Protein AF-A0A2C6XY37-F1 (afdb_monomer)

Mean predicted aligned error: 13.69 Å

Secondary structure (DSSP, 8-state):
----SSSS-----------SS-HHHHHH-HHHHHHHHHHHHH-GGGGG-HHHHH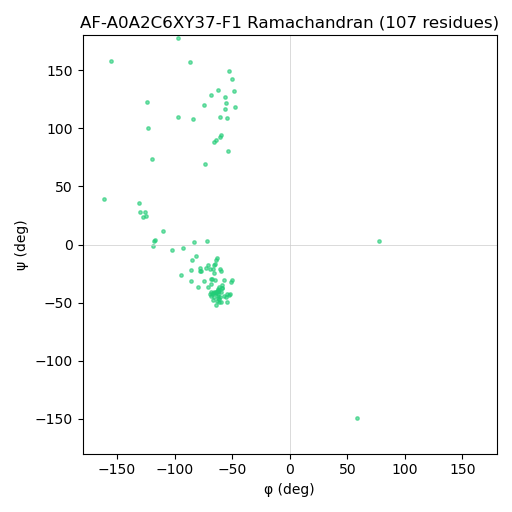HHHHHHHHHHHHHS-SSPPTT--TTT-HHHHHHHHHHHTS-GGG-GGGGGGTT--

Solvent-accessible surface area (backbone atoms only — not comparable to full-atom values): 6740 Å² total; per-residue (Å²): 143,89,86,84,82,85,80,86,76,81,70,82,75,76,73,70,82,68,47,97,48,44,40,71,54,29,62,78,34,59,70,59,27,54,52,48,54,50,51,31,67,77,34,69,83,41,57,79,36,63,43,44,53,21,32,49,52,27,50,52,53,52,50,46,62,72,66,50,73,91,53,82,63,85,91,68,56,61,79,75,36,76,80,43,33,56,57,35,55,59,20,55,75,41,60,80,95,66,15,65,90,40,44,86,49,49,92,77,110

Structure (mmCIF, N/CA/C/O backbone):
data_AF-A0A2C6XY37-F1
#
_entry.id   AF-A0A2C6XY37-F1
#
loop_
_atom_site.group_PDB
_atom_site.id
_atom_site.type_symbol
_atom_site.label_atom_id
_atom_site.label_alt_id
_atom_site.label_comp_id
_atom_site.label_asym_id
_atom_site.label_entity_id
_atom_site.label_seq_id
_atom_site.pdbx_PDB_ins_code
_atom_site.Cartn_x
_atom_site.Cartn_y
_atom_site.Cartn_z
_atom_site.occupancy
_atom_site.B_iso_or_equiv
_atom_site.auth_seq_id
_atom_site.auth_comp_id
_atom_site.auth_asym_id
_atom_site.auth_atom_id
_atom_site.pdbx_PDB_model_num
ATOM 1 N N . MET A 1 1 ? 32.198 34.760 26.291 1.00 47.44 1 MET A N 1
ATOM 2 C CA . MET A 1 1 ? 30.937 34.805 25.514 1.00 47.44 1 MET A CA 1
ATOM 3 C C . MET A 1 1 ? 30.694 33.448 24.849 1.00 47.44 1 MET A C 1
ATOM 5 O O . MET A 1 1 ? 31.155 33.239 23.740 1.00 47.44 1 MET A O 1
ATOM 9 N N . ARG A 1 2 ? 30.091 32.465 25.535 1.00 54.09 2 ARG A N 1
ATOM 10 C CA . ARG A 1 2 ? 29.821 31.133 24.936 1.00 54.09 2 ARG A CA 1
ATOM 11 C C . ARG A 1 2 ? 28.747 30.356 25.714 1.00 54.09 2 ARG A C 1
ATOM 13 O O . ARG A 1 2 ? 28.897 29.175 25.987 1.00 54.09 2 ARG A O 1
ATOM 20 N N . ARG A 1 3 ? 27.706 31.057 26.175 1.00 54.62 3 ARG A N 1
ATOM 21 C CA . ARG A 1 3 ? 26.596 30.493 26.975 1.00 54.62 3 ARG A CA 1
ATOM 22 C C . ARG A 1 3 ? 25.214 30.882 26.425 1.00 54.62 3 ARG A C 1
ATOM 24 O O . ARG A 1 3 ? 24.264 30.988 27.181 1.00 54.62 3 ARG A O 1
A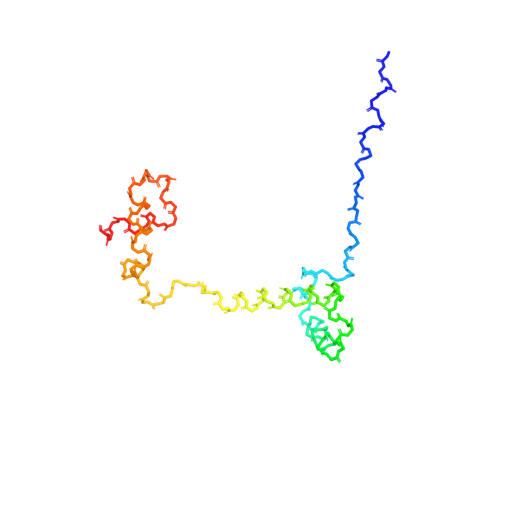TOM 31 N N . LEU A 1 4 ? 25.106 31.133 25.119 1.00 56.34 4 LEU A N 1
ATOM 32 C CA . LEU A 1 4 ? 23.862 31.596 24.481 1.00 56.34 4 LEU A CA 1
ATOM 33 C C . LEU A 1 4 ? 23.504 30.781 23.229 1.00 56.34 4 LEU A C 1
ATOM 35 O O . LEU A 1 4 ? 23.007 31.324 22.254 1.00 56.34 4 LEU A O 1
ATOM 39 N N . ALA A 1 5 ? 23.769 29.474 23.233 1.00 57.09 5 ALA A N 1
ATOM 40 C CA . ALA A 1 5 ? 23.393 28.591 22.121 1.00 57.09 5 ALA A CA 1
ATOM 41 C C . ALA A 1 5 ? 22.597 27.359 22.582 1.00 57.09 5 ALA A C 1
ATOM 43 O O . ALA A 1 5 ? 22.609 26.336 21.910 1.00 57.09 5 ALA A O 1
ATOM 44 N N . LEU A 1 6 ? 21.930 27.434 23.741 1.00 54.78 6 LEU A N 1
ATOM 45 C CA . LEU A 1 6 ? 21.205 26.296 24.325 1.00 54.78 6 LEU A CA 1
ATOM 46 C C . LEU A 1 6 ? 19.673 26.437 24.301 1.00 54.78 6 LEU A C 1
ATOM 48 O O . LEU A 1 6 ? 18.993 25.671 24.971 1.00 54.78 6 LEU A O 1
ATOM 52 N N . ALA A 1 7 ? 19.117 27.416 23.581 1.00 56.56 7 ALA A N 1
ATOM 53 C CA . ALA A 1 7 ? 17.701 27.781 23.727 1.00 56.56 7 ALA A CA 1
ATOM 54 C C . ALA A 1 7 ? 16.829 27.596 22.470 1.00 56.56 7 ALA A C 1
ATOM 56 O O . ALA A 1 7 ? 15.651 27.927 22.513 1.00 56.56 7 ALA A O 1
ATOM 57 N N . MET A 1 8 ? 17.358 27.075 21.356 1.00 57.09 8 MET A N 1
ATOM 58 C CA . MET A 1 8 ? 16.642 27.113 20.065 1.00 57.09 8 MET A CA 1
ATOM 59 C C . MET A 1 8 ? 16.474 25.744 19.384 1.00 57.09 8 MET A C 1
ATOM 61 O O . MET A 1 8 ? 16.382 25.659 18.167 1.00 57.09 8 MET A O 1
ATOM 65 N N . LEU A 1 9 ? 16.429 24.665 20.173 1.00 57.09 9 LEU A N 1
ATOM 66 C CA . LEU A 1 9 ? 16.159 23.295 19.703 1.00 57.09 9 LEU A CA 1
ATOM 67 C C . LEU A 1 9 ? 14.988 22.637 20.445 1.00 57.09 9 LEU A C 1
ATOM 69 O O . LEU A 1 9 ? 14.860 21.417 20.471 1.00 57.09 9 LEU A O 1
ATOM 73 N N . LEU A 1 10 ? 14.078 23.446 20.993 1.00 57.91 10 LEU A N 1
ATOM 74 C C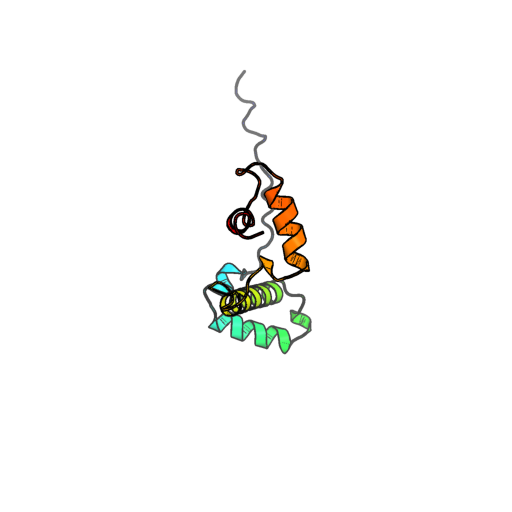A . LEU A 1 10 ? 12.712 23.003 21.260 1.00 57.91 10 LEU A CA 1
ATOM 75 C C . LEU A 1 10 ? 11.987 22.925 19.912 1.00 57.91 10 LEU A C 1
ATOM 77 O O . LEU A 1 10 ? 11.128 23.746 19.598 1.00 57.91 10 LEU A O 1
ATOM 81 N N . LEU A 1 11 ? 12.398 21.948 19.092 1.00 58.88 11 LEU A N 1
ATOM 82 C CA . LEU A 1 11 ? 11.557 21.421 18.033 1.00 58.88 11 LEU A CA 1
ATOM 83 C C . LEU A 1 11 ? 10.263 21.007 18.718 1.00 58.88 11 LEU A C 1
ATOM 85 O O . LEU A 1 11 ? 10.211 20.051 19.492 1.00 58.88 11 LEU A O 1
ATOM 89 N N . THR A 1 12 ? 9.242 21.794 18.437 1.00 57.97 12 THR A N 1
ATOM 90 C CA . THR A 1 12 ? 7.832 21.505 18.598 1.00 57.97 12 THR A CA 1
ATOM 91 C C . THR A 1 12 ? 7.522 20.195 17.881 1.00 57.97 12 THR A C 1
ATOM 93 O O . THR A 1 12 ? 7.043 20.165 16.748 1.00 57.97 12 THR A O 1
ATOM 96 N N . SER A 1 13 ? 7.830 19.090 18.557 1.00 56.47 13 SER A N 1
ATOM 97 C CA . SER A 1 13 ? 7.342 17.764 18.225 1.00 56.47 13 SER A CA 1
ATOM 98 C C . SER A 1 13 ? 5.839 17.806 18.460 1.00 56.47 13 SER A C 1
ATOM 100 O O . SER A 1 13 ? 5.341 17.597 19.565 1.00 56.47 13 SER A O 1
ATOM 102 N N . THR A 1 14 ? 5.115 18.210 17.421 1.00 56.53 14 THR A N 1
ATOM 103 C CA . THR A 1 14 ? 3.678 18.018 17.324 1.00 56.53 14 THR A CA 1
ATOM 104 C C . THR A 1 14 ? 3.481 16.513 17.280 1.00 56.53 14 THR A C 1
ATOM 106 O O . THR A 1 14 ? 3.533 15.886 16.226 1.00 56.53 14 THR A O 1
ATOM 109 N N . ALA A 1 15 ? 3.338 15.912 18.461 1.00 54.97 15 ALA A N 1
ATOM 110 C CA . ALA A 1 15 ? 2.838 14.562 18.592 1.00 54.97 15 ALA A CA 1
ATOM 111 C C . ALA A 1 15 ? 1.432 14.587 17.994 1.00 54.97 15 ALA A C 1
ATOM 113 O O . ALA A 1 15 ? 0.467 14.972 18.654 1.00 54.97 15 ALA A O 1
ATOM 114 N N . ALA A 1 16 ? 1.334 14.267 16.701 1.00 58.06 16 ALA A N 1
ATOM 115 C CA . ALA A 1 16 ? 0.079 13.887 16.095 1.00 58.06 16 ALA A CA 1
ATOM 116 C C . ALA A 1 16 ? -0.520 12.858 17.049 1.00 58.06 16 ALA A C 1
ATOM 118 O O . ALA A 1 16 ? 0.140 11.861 17.347 1.00 58.06 16 ALA A O 1
ATOM 119 N N . MET A 1 17 ? -1.692 13.160 17.610 1.00 57.03 17 MET A N 1
ATOM 120 C CA . MET A 1 17 ? -2.410 12.224 18.463 1.00 57.03 17 MET A CA 1
ATOM 121 C C . MET A 1 17 ? -2.677 10.993 17.603 1.00 57.03 17 MET A C 1
ATOM 123 O O . MET A 1 17 ? -3.595 10.976 16.784 1.00 57.03 17 MET A O 1
ATOM 127 N N . ALA A 1 18 ? -1.780 10.015 17.695 1.00 62.38 18 ALA A N 1
ATOM 128 C CA . ALA A 1 18 ? -1.934 8.754 17.018 1.00 62.38 18 ALA A CA 1
ATOM 129 C C . ALA A 1 18 ? -3.202 8.133 17.590 1.00 62.38 18 ALA A C 1
ATOM 131 O O . ALA A 1 18 ? -3.414 8.147 18.805 1.00 62.38 18 ALA A O 1
ATOM 132 N N . ALA A 1 19 ? -4.061 7.633 16.706 1.00 71.75 19 ALA A N 1
ATOM 133 C CA . ALA A 1 19 ? -5.139 6.766 17.139 1.00 71.75 19 ALA A CA 1
ATOM 134 C C . ALA A 1 19 ? -4.538 5.668 18.028 1.00 71.75 19 ALA A C 1
ATOM 136 O O . ALA A 1 19 ? -3.438 5.191 17.738 1.00 71.75 19 ALA A O 1
ATOM 137 N N . GLU A 1 20 ? -5.253 5.271 19.080 1.00 82.81 20 GLU A N 1
ATOM 138 C CA . GLU A 1 20 ? -4.785 4.270 20.052 1.00 82.81 20 GLU A CA 1
ATOM 139 C C . GLU A 1 20 ? -4.258 2.995 19.371 1.00 82.81 20 GLU A C 1
ATOM 141 O O . GLU A 1 20 ? -3.317 2.358 19.847 1.00 82.81 20 GLU A O 1
ATOM 146 N N . HIS A 1 21 ? -4.820 2.670 18.203 1.00 91.94 21 HIS A N 1
ATOM 147 C CA . HIS A 1 21 ? -4.341 1.614 17.324 1.00 91.94 21 HIS A CA 1
ATOM 148 C C . HIS A 1 21 ? -4.043 2.155 15.921 1.00 91.94 21 HIS A C 1
ATOM 150 O O . HIS A 1 21 ? -4.910 2.706 15.229 1.00 91.94 21 HIS A O 1
ATOM 156 N N . ASP A 1 22 ? -2.799 1.970 15.486 1.00 94.75 22 ASP A N 1
ATOM 157 C CA . ASP A 1 22 ? -2.313 2.352 14.168 1.00 94.75 22 ASP A CA 1
ATOM 158 C C . ASP A 1 22 ? -2.328 1.174 13.175 1.00 94.75 22 ASP A C 1
ATOM 160 O O . ASP A 1 22 ? -2.728 0.047 13.480 1.00 94.75 22 ASP A O 1
ATOM 164 N N . ILE A 1 23 ? -1.935 1.444 11.927 1.00 94.69 23 ILE A N 1
ATOM 165 C CA . ILE A 1 23 ? -1.939 0.431 10.864 1.00 94.69 23 ILE A CA 1
ATOM 166 C C . ILE A 1 23 ? -0.991 -0.742 11.198 1.00 94.69 23 ILE A C 1
ATOM 168 O O . ILE A 1 23 ? -1.444 -1.883 11.079 1.00 94.69 23 ILE A O 1
ATOM 172 N N . PRO A 1 24 ? 0.284 -0.527 11.604 1.00 95.62 24 PRO A N 1
ATOM 173 C CA . PRO A 1 24 ? 1.165 -1.610 12.049 1.00 95.62 24 PRO A CA 1
ATOM 174 C C . PRO A 1 24 ? 0.562 -2.494 13.141 1.00 95.62 24 PRO A C 1
ATOM 176 O O . PRO A 1 24 ? 0.632 -3.720 13.029 1.00 95.62 24 PRO A O 1
ATOM 179 N N . TRP A 1 25 ? -0.084 -1.904 14.151 1.00 96.31 25 TRP A N 1
ATOM 180 C CA . TRP A 1 25 ? -0.731 -2.668 15.210 1.00 96.31 25 TRP A CA 1
ATOM 181 C C . TRP A 1 25 ? -1.806 -3.602 14.642 1.00 96.31 25 TRP A C 1
ATOM 183 O O . TRP A 1 25 ? -1.763 -4.807 14.885 1.00 96.31 25 TRP A O 1
ATOM 193 N N . PHE A 1 26 ? -2.703 -3.099 13.789 1.00 97.50 26 PHE A N 1
ATOM 194 C CA . PHE A 1 26 ? -3.732 -3.927 13.145 1.00 97.50 26 PHE A CA 1
ATOM 195 C C . PHE A 1 26 ? -3.180 -4.970 12.167 1.00 97.50 26 PHE A C 1
ATOM 197 O O . PHE A 1 26 ? -3.842 -5.976 11.901 1.00 97.50 26 PHE A O 1
ATOM 204 N N . GLN A 1 27 ? -1.994 -4.754 11.595 1.00 96.25 27 GLN A N 1
ATOM 205 C CA . GLN A 1 27 ? -1.326 -5.766 10.774 1.00 96.25 27 GLN A CA 1
ATOM 206 C C . GLN A 1 27 ? -0.813 -6.935 11.624 1.00 96.25 27 GLN A C 1
ATOM 208 O O . GLN A 1 27 ? -0.908 -8.074 11.172 1.00 96.25 27 GLN A O 1
ATOM 213 N N . ALA A 1 28 ? -0.338 -6.664 12.843 1.00 97.19 28 ALA A N 1
ATOM 214 C CA . ALA A 1 28 ? 0.090 -7.684 13.802 1.00 97.19 28 ALA A CA 1
ATOM 215 C C . ALA A 1 28 ? -1.082 -8.391 14.517 1.00 97.19 28 ALA A C 1
ATOM 217 O O . ALA A 1 28 ? -0.923 -9.524 14.961 1.00 97.19 28 ALA A O 1
ATOM 218 N N . HIS A 1 29 ? -2.257 -7.755 14.576 1.00 98.00 29 HIS A N 1
ATOM 219 C CA . HIS A 1 29 ? -3.430 -8.208 15.338 1.00 98.00 29 HIS A CA 1
ATOM 220 C C . HIS A 1 29 ? -4.651 -8.450 14.422 1.00 98.00 29 HIS A C 1
ATOM 222 O O . HIS A 1 29 ? -5.577 -7.633 14.356 1.00 98.00 29 HIS A O 1
ATOM 228 N N . PRO A 1 30 ? -4.668 -9.543 13.629 1.00 97.25 30 PRO A N 1
ATOM 229 C CA . PRO A 1 30 ? -5.717 -9.779 12.636 1.00 97.25 30 PRO A CA 1
ATOM 230 C C . PRO A 1 30 ? -7.096 -10.077 13.243 1.00 97.25 30 PRO A C 1
ATOM 232 O O . PRO A 1 30 ? -8.109 -9.745 12.623 1.00 97.25 30 PRO A O 1
ATOM 235 N N . ALA A 1 31 ? -7.159 -10.681 14.434 1.00 97.69 31 ALA A N 1
ATOM 236 C CA . ALA A 1 31 ? -8.427 -10.974 15.100 1.00 97.69 31 ALA A CA 1
ATOM 237 C C . ALA A 1 31 ? -9.121 -9.676 15.547 1.00 97.69 31 ALA A C 1
ATOM 239 O O . ALA A 1 31 ? -10.311 -9.469 15.293 1.00 97.69 31 ALA A O 1
ATOM 240 N N . GLU A 1 32 ? -8.345 -8.768 16.127 1.00 97.62 32 GLU A N 1
ATOM 241 C CA . GLU A 1 32 ? -8.750 -7.453 16.599 1.00 97.62 32 G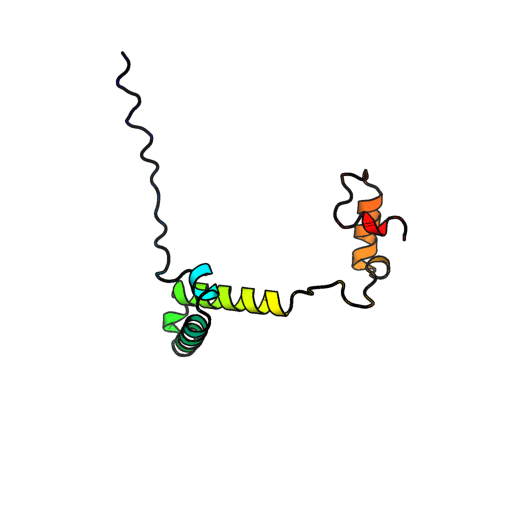LU A CA 1
ATOM 242 C C . GLU A 1 32 ? -9.111 -6.545 15.426 1.00 97.62 32 GLU A C 1
ATOM 244 O O . GLU A 1 32 ? -10.149 -5.884 15.467 1.00 97.62 32 GLU A O 1
ATOM 249 N N . ARG A 1 33 ? -8.337 -6.586 14.331 1.00 97.12 33 ARG A N 1
ATOM 250 C CA . ARG A 1 33 ? -8.707 -5.933 13.067 1.00 97.12 33 ARG A CA 1
ATOM 251 C C . ARG A 1 33 ? -10.087 -6.387 12.599 1.00 97.12 33 ARG A C 1
ATOM 253 O O . ARG A 1 33 ? -10.940 -5.556 12.303 1.00 97.12 33 ARG A O 1
ATOM 260 N N . GLY A 1 34 ? -10.336 -7.696 12.574 1.00 97.12 34 GLY A N 1
ATOM 261 C CA . GLY A 1 34 ? -11.630 -8.250 12.177 1.00 97.12 34 GLY A CA 1
ATOM 262 C C . GLY A 1 34 ? -12.784 -7.813 13.086 1.00 97.12 34 GLY A C 1
ATOM 263 O O . GLY A 1 34 ? -13.874 -7.522 12.594 1.00 97.12 34 GLY A O 1
ATOM 264 N N . ALA A 1 35 ? -12.559 -7.747 14.401 1.00 96.50 35 ALA A N 1
ATOM 265 C CA . ALA A 1 35 ? -13.554 -7.268 15.359 1.00 96.50 35 ALA A CA 1
ATOM 266 C C . ALA A 1 35 ? -13.874 -5.779 15.161 1.00 96.50 35 ALA A C 1
ATOM 268 O O . ALA A 1 35 ? -15.049 -5.410 15.093 1.00 96.50 35 ALA A O 1
ATOM 269 N N . TRP A 1 36 ? -12.845 -4.948 14.986 1.00 95.00 36 TRP A N 1
ATOM 270 C CA . TRP A 1 36 ? -13.002 -3.523 14.711 1.00 95.00 36 TRP A CA 1
ATOM 271 C C . TRP A 1 36 ? -13.740 -3.270 13.402 1.00 95.00 36 TRP A C 1
ATOM 273 O O . TRP A 1 36 ? -14.699 -2.512 13.401 1.00 95.00 36 TRP A O 1
ATOM 283 N N . LEU A 1 37 ? -13.391 -3.958 12.314 1.00 95.44 37 LEU A N 1
ATOM 284 C CA . LEU A 1 37 ? -14.086 -3.801 11.031 1.00 95.44 37 LEU A CA 1
ATOM 285 C C . LEU A 1 37 ? -15.584 -4.120 11.114 1.00 95.44 37 LEU A C 1
ATOM 287 O O . LEU A 1 37 ? -16.386 -3.445 10.472 1.00 95.44 37 LEU A O 1
ATOM 291 N N . ARG A 1 38 ? -15.978 -5.129 11.907 1.00 95.38 38 ARG A N 1
ATOM 292 C CA . ARG A 1 38 ? -17.402 -5.404 12.161 1.00 95.38 38 ARG A CA 1
ATOM 293 C C . ARG A 1 38 ? -18.046 -4.240 12.907 1.00 95.38 38 ARG A C 1
ATOM 295 O O . ARG A 1 38 ? -19.006 -3.670 12.406 1.00 95.38 38 ARG A O 1
ATOM 302 N N . LYS A 1 39 ? -17.445 -3.818 14.021 1.00 92.62 39 LYS A N 1
ATOM 303 C CA . LYS A 1 39 ? -17.929 -2.690 14.829 1.00 92.62 39 LYS A CA 1
ATOM 304 C C . LYS A 1 39 ? -18.076 -1.398 14.010 1.00 92.62 39 LYS A C 1
ATOM 306 O O . LYS A 1 39 ? -19.102 -0.739 14.099 1.00 92.62 39 LYS A O 1
ATOM 311 N N . CYS A 1 40 ? -17.084 -1.067 13.184 1.00 91.81 40 CYS A N 1
ATOM 312 C CA . CYS A 1 40 ? -17.078 0.125 12.331 1.00 9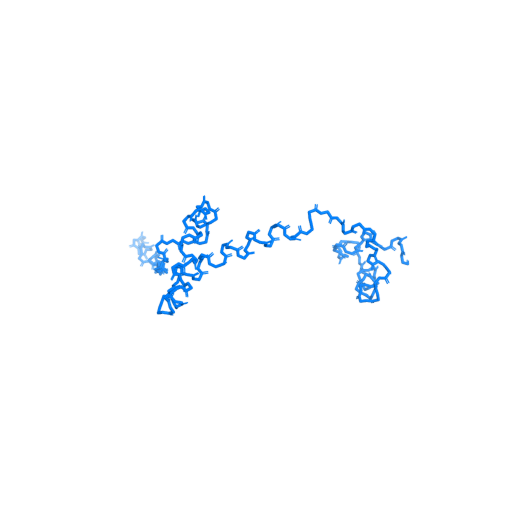1.81 40 CYS A CA 1
ATOM 313 C C . CYS A 1 40 ? -18.176 0.101 11.257 1.00 91.81 40 CYS A C 1
ATOM 315 O O . CYS A 1 40 ? -18.658 1.152 10.848 1.00 91.81 40 CYS A O 1
ATOM 317 N N . ARG A 1 41 ? -18.563 -1.086 10.776 1.00 91.56 41 ARG A N 1
ATOM 318 C CA . ARG A 1 41 ? -19.662 -1.240 9.814 1.00 91.56 41 ARG A CA 1
ATOM 319 C C . ARG A 1 41 ? -21.027 -1.192 10.495 1.00 91.56 41 ARG A C 1
ATOM 321 O O . ARG A 1 41 ? -21.968 -0.670 9.909 1.00 91.56 41 ARG A O 1
ATOM 328 N N . ASP A 1 42 ? -21.131 -1.747 11.696 1.00 92.56 42 ASP A N 1
ATOM 329 C CA . ASP A 1 42 ? -22.399 -1.846 12.417 1.00 92.56 42 ASP A CA 1
ATOM 330 C C . ASP A 1 42 ? -22.790 -0.501 13.072 1.00 92.56 42 ASP A C 1
ATOM 332 O O . ASP A 1 42 ? -23.974 -0.239 13.274 1.00 92.56 42 ASP A O 1
ATOM 336 N N . ASP A 1 43 ? -21.819 0.385 13.334 1.00 87.44 43 ASP A N 1
ATOM 337 C CA . ASP A 1 43 ? -22.046 1.746 13.832 1.00 87.44 43 ASP A CA 1
ATOM 338 C C . ASP A 1 43 ? -21.433 2.811 12.905 1.00 87.44 43 ASP A C 1
ATOM 340 O O . ASP A 1 43 ? -20.244 3.135 12.967 1.00 87.44 43 ASP A O 1
ATOM 344 N N . MET A 1 44 ? -22.283 3.427 12.080 1.00 79.25 44 MET A N 1
ATOM 345 C CA . MET A 1 44 ? -21.892 4.503 11.160 1.00 79.25 44 MET A CA 1
ATOM 346 C C . MET A 1 44 ? -21.321 5.742 11.860 1.00 79.25 44 MET A C 1
ATOM 348 O O . MET A 1 44 ? -20.580 6.497 11.230 1.00 79.25 44 MET A O 1
ATOM 352 N N . ARG A 1 45 ? -21.602 5.957 13.154 1.00 83.12 45 ARG A N 1
ATOM 353 C CA . ARG A 1 45 ? -21.012 7.073 13.912 1.00 83.12 45 ARG A CA 1
ATOM 354 C C . ARG A 1 45 ? -19.510 6.883 14.103 1.00 83.12 45 ARG A C 1
ATOM 356 O O . ARG A 1 45 ? -18.781 7.868 14.150 1.00 83.12 45 ARG A O 1
ATOM 363 N N . LEU A 1 46 ? -19.052 5.633 14.167 1.00 79.19 46 LEU A N 1
ATOM 364 C CA . LEU A 1 46 ? -17.635 5.278 14.262 1.00 79.19 46 LEU A CA 1
ATOM 365 C C . LEU A 1 46 ? -16.930 5.307 12.903 1.00 79.19 46 LEU A C 1
ATOM 367 O O . LEU A 1 46 ? -15.708 5.257 12.854 1.00 79.19 46 LEU A O 1
ATOM 371 N N . GLY A 1 47 ? -17.660 5.443 11.792 1.00 70.06 47 GLY A N 1
ATOM 372 C CA . GLY A 1 47 ? -17.066 5.495 10.454 1.00 70.06 47 GLY A CA 1
ATOM 373 C C . GLY A 1 47 ? -16.076 6.651 10.252 1.00 70.06 47 GLY A C 1
ATOM 374 O O . GLY A 1 47 ? -15.199 6.553 9.399 1.00 70.06 47 GLY A O 1
ATOM 375 N N . GLN A 1 48 ? -16.184 7.723 11.048 1.00 78.69 48 GLN A N 1
ATOM 376 C CA . GLN A 1 48 ? -15.234 8.844 11.045 1.00 78.69 48 GLN A CA 1
ATOM 377 C C . GLN A 1 48 ? -14.101 8.705 12.074 1.00 78.69 48 GLN A C 1
ATOM 379 O O . GLN A 1 48 ? -13.214 9.557 12.120 1.00 78.69 48 GLN A O 1
ATOM 384 N N . ASP A 1 49 ? -14.107 7.648 12.887 1.00 88.25 49 ASP A N 1
ATOM 385 C CA . ASP A 1 49 ? -13.056 7.387 13.863 1.00 88.25 49 ASP A CA 1
ATOM 386 C C . ASP A 1 49 ? -11.742 7.016 13.140 1.00 88.25 49 ASP A C 1
ATOM 388 O O . ASP A 1 49 ? -11.726 6.104 12.297 1.00 88.25 49 ASP A O 1
ATOM 392 N N . PRO A 1 50 ? -10.614 7.677 13.463 1.00 90.88 50 PRO A N 1
ATOM 393 C CA . PRO A 1 50 ? -9.302 7.317 12.934 1.00 90.88 50 PRO A CA 1
ATOM 394 C C . PRO A 1 50 ? -8.940 5.831 13.094 1.00 90.88 50 PRO A C 1
ATOM 396 O O . PRO A 1 50 ? -8.274 5.269 12.220 1.00 90.88 50 PRO A O 1
ATOM 399 N N . VAL A 1 51 ? -9.400 5.171 14.163 1.00 92.75 51 VAL A N 1
ATOM 400 C CA . VAL A 1 51 ? -9.177 3.739 14.417 1.00 92.75 51 VAL A CA 1
ATOM 401 C C . VAL A 1 51 ? -9.842 2.882 13.336 1.00 92.75 51 VAL A C 1
ATOM 403 O O . VAL A 1 51 ? -9.216 1.955 12.818 1.00 92.75 51 VAL A O 1
ATOM 406 N N . CYS A 1 52 ? -11.065 3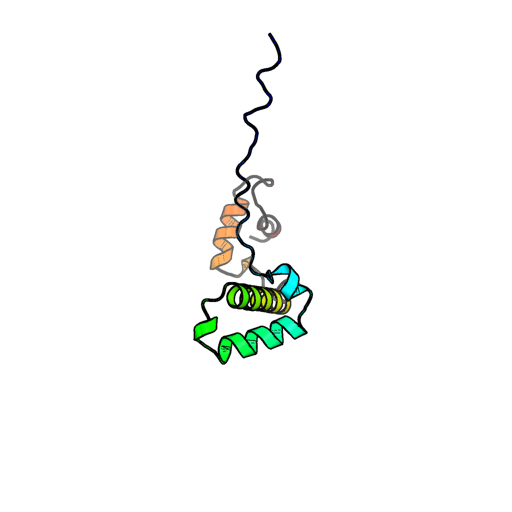.225 12.917 1.00 93.69 52 CYS A N 1
ATOM 407 C CA . CYS A 1 52 ? -11.755 2.536 11.824 1.00 93.69 52 CYS A CA 1
ATOM 408 C C . CYS A 1 52 ? -11.014 2.705 10.491 1.00 93.69 52 CYS A C 1
ATOM 410 O O . CYS A 1 52 ? -10.829 1.735 9.750 1.00 93.69 52 CYS A O 1
ATOM 412 N N . GLY A 1 53 ? -10.502 3.909 10.218 1.00 93.25 53 GLY A N 1
ATOM 413 C CA . GLY A 1 53 ? -9.669 4.172 9.043 1.00 93.25 53 GLY A CA 1
ATOM 414 C C . GLY A 1 53 ? -8.365 3.364 9.036 1.00 93.25 53 GLY A C 1
ATOM 415 O O . GLY A 1 53 ? -7.951 2.855 7.991 1.00 93.25 53 GLY A O 1
ATOM 416 N N . ASN A 1 54 ? -7.725 3.202 10.194 1.00 95.31 54 ASN A N 1
ATOM 417 C CA . ASN A 1 54 ? -6.506 2.403 10.328 1.00 95.31 54 ASN A CA 1
ATOM 418 C C . ASN A 1 54 ? -6.774 0.903 10.154 1.00 95.31 54 ASN A C 1
ATOM 420 O O . ASN A 1 54 ? -6.024 0.237 9.434 1.00 95.31 54 ASN A O 1
ATOM 424 N N . ALA A 1 55 ? -7.857 0.384 10.742 1.00 96.00 55 ALA A N 1
ATOM 425 C CA . ALA A 1 55 ? -8.272 -1.008 10.582 1.00 96.00 55 ALA A CA 1
ATOM 426 C C . ALA A 1 55 ? -8.564 -1.345 9.109 1.00 96.00 55 ALA A C 1
ATOM 428 O O . ALA A 1 55 ? -8.073 -2.357 8.602 1.00 96.00 55 ALA A O 1
ATOM 429 N N . GLN A 1 56 ? -9.289 -0.468 8.401 1.00 95.56 56 GLN A N 1
ATOM 430 C CA . GLN A 1 56 ? -9.583 -0.638 6.974 1.00 95.56 56 GLN A CA 1
ATOM 431 C C . GLN A 1 56 ? -8.307 -0.615 6.128 1.00 95.56 56 GLN A C 1
ATOM 433 O O . GLN A 1 56 ? -8.070 -1.534 5.350 1.00 95.56 56 GLN A O 1
ATOM 438 N N . LYS A 1 57 ? -7.421 0.368 6.336 1.00 95.75 57 LYS A N 1
ATOM 439 C CA . LYS A 1 57 ? -6.136 0.433 5.617 1.00 95.75 57 LYS A CA 1
ATOM 440 C C . LYS A 1 57 ? -5.268 -0.805 5.851 1.00 95.75 57 LYS A C 1
ATOM 442 O O . LYS A 1 57 ? -4.566 -1.243 4.939 1.00 95.75 57 LYS A O 1
ATOM 447 N N . ALA A 1 58 ? -5.274 -1.362 7.062 1.00 97.19 58 ALA A N 1
ATOM 448 C CA . ALA A 1 58 ? -4.553 -2.596 7.358 1.00 97.19 58 ALA A CA 1
ATOM 449 C C . ALA A 1 58 ? -5.137 -3.795 6.591 1.00 97.19 58 ALA A C 1
ATOM 451 O O . ALA A 1 58 ? -4.373 -4.597 6.051 1.00 97.19 58 ALA A O 1
ATOM 452 N N . GLU A 1 59 ? -6.465 -3.888 6.496 1.00 97.12 59 GLU A N 1
ATOM 453 C CA . GLU A 1 59 ? -7.159 -4.933 5.737 1.00 97.12 59 GLU A CA 1
ATOM 454 C C . GLU A 1 59 ? -6.915 -4.809 4.231 1.00 97.12 59 GLU A C 1
ATOM 456 O O . GLU A 1 59 ? -6.614 -5.804 3.571 1.00 97.12 59 GLU A O 1
ATOM 461 N N . ASP A 1 60 ? -6.943 -3.590 3.693 1.00 95.19 60 ASP A N 1
ATOM 462 C CA . ASP A 1 60 ? -6.659 -3.333 2.281 1.00 95.19 60 ASP A CA 1
ATOM 463 C C . ASP A 1 60 ? -5.228 -3.742 1.919 1.00 95.19 60 ASP A C 1
ATOM 465 O O . ASP A 1 60 ? -5.004 -4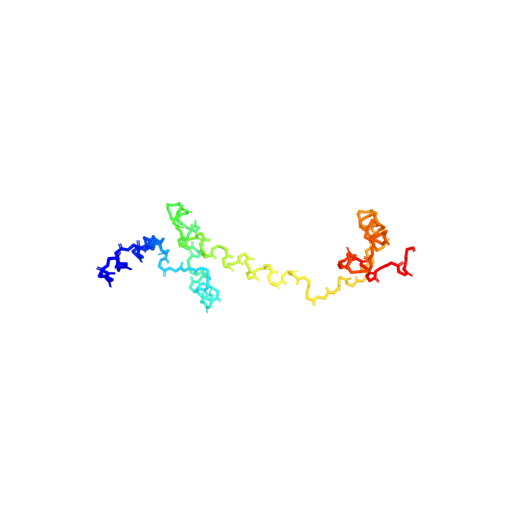.393 0.899 1.00 95.19 60 ASP A O 1
ATOM 469 N N . ARG A 1 61 ? -4.249 -3.434 2.782 1.00 94.44 61 ARG A N 1
ATOM 470 C CA . ARG A 1 61 ? -2.853 -3.872 2.603 1.00 94.44 61 ARG A CA 1
ATOM 471 C C . ARG A 1 61 ? -2.723 -5.389 2.635 1.00 94.44 61 ARG A C 1
ATOM 473 O O . ARG A 1 61 ? -1.953 -5.950 1.860 1.00 94.44 61 ARG A O 1
ATOM 480 N N . GLU A 1 62 ? -3.453 -6.053 3.523 1.00 94.19 62 GLU A N 1
ATOM 481 C CA . GLU A 1 62 ? -3.435 -7.510 3.613 1.00 94.19 62 GLU A CA 1
ATOM 482 C C . GLU A 1 62 ? -4.054 -8.164 2.376 1.00 94.19 62 GLU A C 1
ATOM 484 O O . GLU A 1 62 ? -3.490 -9.097 1.806 1.00 94.19 62 GLU A O 1
ATOM 489 N N . ARG A 1 63 ? -5.178 -7.629 1.900 1.00 91.25 63 ARG A N 1
ATOM 490 C CA . ARG A 1 63 ? -5.804 -8.062 0.652 1.00 91.25 63 ARG A CA 1
ATOM 491 C C . ARG A 1 63 ? -4.885 -7.822 -0.543 1.00 91.25 63 ARG A C 1
ATOM 493 O O . ARG A 1 63 ? -4.720 -8.718 -1.365 1.00 91.25 63 ARG A O 1
ATOM 500 N N . ALA A 1 64 ? -4.249 -6.655 -0.613 1.00 87.50 64 ALA A N 1
ATOM 501 C CA . ALA A 1 64 ? -3.284 -6.340 -1.656 1.00 87.50 64 ALA A CA 1
ATOM 502 C C . ALA A 1 64 ? -2.112 -7.325 -1.649 1.00 87.50 64 ALA A C 1
ATOM 504 O O . ALA A 1 64 ? -1.732 -7.780 -2.714 1.00 87.50 64 ALA A O 1
ATOM 505 N N . ARG A 1 65 ? -1.589 -7.740 -0.486 1.00 85.81 65 ARG A N 1
ATOM 506 C CA . ARG A 1 65 ? -0.551 -8.788 -0.411 1.00 85.81 65 ARG A CA 1
ATOM 507 C C . ARG A 1 65 ? -1.009 -10.138 -0.961 1.00 85.81 65 ARG A C 1
ATOM 509 O O . ARG A 1 65 ? -0.209 -10.833 -1.573 1.00 85.81 65 ARG A O 1
ATOM 516 N N . LYS A 1 66 ? -2.277 -10.503 -0.756 1.00 84.50 66 LYS A N 1
ATOM 517 C CA . LYS A 1 66 ? -2.853 -11.761 -1.262 1.00 84.50 66 LYS A CA 1
ATOM 518 C C . LYS A 1 66 ? -3.114 -11.742 -2.768 1.00 84.50 66 LYS A C 1
ATOM 520 O O . LYS A 1 66 ? -3.078 -12.793 -3.394 1.00 84.50 66 LYS A O 1
ATOM 525 N N . ILE A 1 67 ? -3.423 -10.568 -3.324 1.00 81.06 67 ILE A N 1
ATOM 526 C CA . ILE A 1 67 ? -3.752 -10.391 -4.749 1.00 81.06 67 ILE A CA 1
ATOM 527 C C . ILE A 1 67 ? -2.523 -9.983 -5.566 1.00 81.06 67 ILE A C 1
ATOM 529 O O . ILE A 1 67 ? -2.473 -10.248 -6.765 1.00 81.06 67 ILE A O 1
ATOM 533 N N . ALA A 1 68 ? -1.537 -9.332 -4.943 1.00 68.31 68 ALA A N 1
ATOM 534 C CA . ALA A 1 68 ? -0.316 -8.915 -5.606 1.00 68.31 68 ALA A CA 1
ATOM 535 C C . ALA A 1 68 ? 0.330 -10.149 -6.245 1.00 68.31 68 ALA A C 1
ATOM 537 O O . ALA A 1 68 ? 0.613 -11.116 -5.533 1.00 68.31 68 ALA A O 1
ATOM 538 N N . PRO A 1 69 ? 0.550 -10.138 -7.571 1.00 58.06 69 PRO A N 1
ATOM 539 C CA . PRO A 1 69 ? 1.193 -11.252 -8.230 1.00 58.06 69 PRO A CA 1
ATOM 540 C C . PRO A 1 69 ? 2.593 -11.409 -7.634 1.00 58.06 69 PRO A C 1
ATOM 542 O O . PRO A 1 69 ? 3.475 -10.578 -7.833 1.00 58.06 69 PRO A O 1
ATOM 545 N N . SER A 1 70 ? 2.788 -12.487 -6.875 1.00 58.78 70 SER A N 1
ATOM 546 C CA . SER A 1 70 ? 4.077 -12.908 -6.316 1.00 58.78 70 SER A CA 1
ATOM 547 C C . SER A 1 70 ? 5.024 -13.456 -7.392 1.00 58.78 70 SER A C 1
ATOM 549 O O . SER A 1 70 ? 6.120 -13.923 -7.094 1.00 58.78 70 SER A O 1
ATOM 551 N N . SER A 1 71 ? 4.604 -13.433 -8.656 1.00 56.22 71 SER A N 1
ATOM 552 C CA . SER A 1 71 ? 5.319 -13.958 -9.811 1.00 56.22 71 SER A CA 1
ATOM 553 C C . SER A 1 71 ? 4.869 -13.237 -11.081 1.00 56.22 71 SER A C 1
ATOM 555 O O . SER A 1 71 ? 3.767 -12.683 -11.101 1.00 56.22 71 SER A O 1
ATOM 557 N N . PRO A 1 72 ? 5.683 -13.244 -12.152 1.00 64.50 72 PRO A N 1
ATOM 558 C CA . PRO A 1 72 ? 5.230 -12.825 -13.473 1.00 64.50 72 PRO A CA 1
ATOM 559 C C . PRO A 1 72 ? 3.898 -13.506 -13.794 1.00 64.50 72 PRO A C 1
ATOM 561 O O . PRO A 1 72 ? 3.766 -14.711 -13.576 1.00 64.50 72 PRO A O 1
ATOM 564 N N . ILE A 1 73 ? 2.912 -12.741 -14.271 1.00 68.38 73 ILE A N 1
ATOM 565 C CA . ILE A 1 73 ? 1.625 -13.296 -14.704 1.00 68.38 73 ILE A CA 1
ATOM 566 C C . ILE A 1 73 ? 1.941 -14.352 -15.779 1.00 68.38 73 ILE A C 1
ATOM 568 O O . ILE A 1 73 ? 2.526 -13.989 -16.804 1.00 68.38 73 ILE A O 1
ATOM 572 N N . PRO A 1 74 ? 1.633 -15.647 -15.561 1.00 69.31 74 PRO A N 1
ATOM 573 C CA . PRO A 1 74 ? 1.968 -16.688 -16.525 1.00 69.31 74 PRO A CA 1
ATOM 574 C C . PRO A 1 74 ? 1.370 -16.365 -17.897 1.00 69.31 74 PRO A C 1
ATOM 576 O O . PRO A 1 74 ? 0.179 -16.080 -18.002 1.00 69.31 74 PRO A O 1
ATOM 579 N N . GLY A 1 75 ? 2.206 -16.375 -18.937 1.00 71.75 75 GLY A N 1
ATOM 580 C CA . GLY A 1 75 ? 1.789 -16.057 -20.307 1.00 71.75 75 GLY A CA 1
ATOM 581 C C . GLY A 1 75 ? 1.596 -14.568 -20.609 1.00 71.75 75 GLY A C 1
ATOM 582 O O . GLY A 1 75 ? 1.216 -14.236 -21.725 1.00 71.75 75 GLY A O 1
ATOM 583 N N . PHE A 1 76 ? 1.866 -13.660 -19.666 1.00 83.06 76 PHE A N 1
ATOM 584 C CA . PHE A 1 76 ? 1.883 -12.232 -19.967 1.00 83.06 76 PHE A CA 1
ATOM 585 C C . PHE A 1 76 ? 3.243 -11.825 -20.532 1.00 83.06 76 PHE A C 1
ATOM 587 O O . PHE A 1 76 ? 4.231 -11.722 -19.801 1.00 83.06 76 PHE A O 1
ATOM 594 N N . ASP A 1 77 ? 3.275 -11.545 -21.831 1.00 85.94 77 ASP A N 1
ATOM 595 C CA . ASP A 1 77 ? 4.399 -10.874 -22.465 1.00 85.94 77 ASP A CA 1
ATOM 596 C C . ASP A 1 77 ? 4.110 -9.367 -22.596 1.00 85.94 77 ASP A C 1
ATOM 598 O O . ASP A 1 77 ? 3.273 -8.955 -23.406 1.00 85.94 77 ASP A O 1
ATOM 602 N N . PRO A 1 78 ? 4.793 -8.495 -21.836 1.00 85.94 78 PRO A N 1
ATOM 603 C CA . PRO A 1 78 ? 4.562 -7.057 -21.928 1.00 85.94 78 PRO A CA 1
ATOM 604 C C . PRO A 1 78 ? 4.961 -6.472 -23.290 1.00 85.94 78 PRO A C 1
ATOM 606 O O . PRO A 1 78 ? 4.496 -5.385 -23.625 1.00 85.94 78 PRO A O 1
ATOM 609 N N . THR A 1 79 ? 5.771 -7.170 -24.096 1.00 87.31 79 THR A N 1
ATOM 610 C CA . THR A 1 79 ? 6.089 -6.740 -25.469 1.00 87.31 79 THR A CA 1
ATOM 611 C C . THR A 1 79 ? 4.908 -6.917 -26.429 1.00 87.31 79 THR A C 1
ATOM 613 O O . THR A 1 79 ? 4.841 -6.236 -27.457 1.00 87.31 79 THR A O 1
ATOM 616 N N . GLU A 1 80 ? 3.933 -7.763 -26.083 1.00 88.69 80 GLU A N 1
ATOM 617 C CA . GLU A 1 80 ? 2.710 -7.992 -26.861 1.00 88.69 80 GLU A CA 1
ATOM 618 C C . GLU A 1 80 ? 1.595 -6.989 -26.534 1.00 88.69 80 GLU A C 1
ATOM 620 O O . GLU A 1 80 ? 0.729 -6.738 -27.369 1.00 88.69 80 GLU A O 1
ATOM 625 N N . SER A 1 81 ? 1.635 -6.353 -25.360 1.00 87.75 81 SER A N 1
ATOM 626 C CA . SER A 1 81 ? 0.652 -5.340 -24.962 1.00 87.75 81 SER A CA 1
ATOM 627 C C . SER A 1 81 ? 0.884 -4.008 -25.695 1.00 87.75 81 SER A C 1
ATOM 629 O O . SER A 1 81 ? 1.928 -3.384 -25.485 1.00 87.75 81 SER A O 1
ATOM 631 N N . PRO A 1 82 ? -0.081 -3.486 -26.484 1.00 86.94 82 PRO A N 1
ATOM 632 C CA . PRO A 1 82 ? 0.068 -2.196 -27.166 1.00 86.94 82 PRO A CA 1
ATOM 633 C C . PRO A 1 82 ? 0.315 -1.027 -26.205 1.00 86.94 82 PRO A C 1
ATOM 635 O O . PRO A 1 82 ? 1.094 -0.126 -26.509 1.00 86.94 82 PRO A O 1
ATOM 638 N N . LEU A 1 83 ? -0.307 -1.075 -25.020 1.00 86.81 83 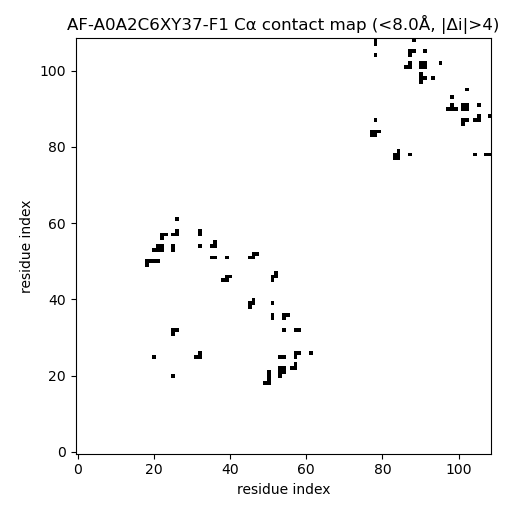LEU A N 1
ATOM 639 C CA . LEU A 1 83 ? -0.125 -0.084 -23.957 1.00 86.81 83 LEU A CA 1
ATOM 640 C C . LEU A 1 83 ? 1.312 -0.073 -23.424 1.00 86.81 83 LEU A C 1
ATOM 642 O O . LEU A 1 83 ? 1.862 0.992 -23.158 1.00 86.81 83 LEU A O 1
ATOM 646 N N . MET A 1 84 ? 1.923 -1.248 -23.261 1.00 89.94 84 MET A N 1
ATOM 647 C CA . MET A 1 84 ? 3.275 -1.363 -22.706 1.00 89.94 84 MET A CA 1
ATOM 648 C C . MET A 1 84 ? 4.360 -1.209 -23.769 1.00 89.94 84 MET A C 1
ATOM 650 O O . MET A 1 84 ? 5.420 -0.664 -23.472 1.00 89.94 84 MET A O 1
ATOM 654 N N . ARG A 1 85 ? 4.101 -1.612 -25.017 1.00 91.31 85 ARG A N 1
ATOM 655 C CA . ARG A 1 85 ? 5.072 -1.553 -26.116 1.00 91.31 85 ARG A CA 1
ATOM 656 C C . ARG A 1 85 ? 5.650 -0.153 -26.320 1.00 91.31 85 ARG A C 1
ATOM 658 O O . ARG A 1 85 ? 6.863 -0.031 -26.464 1.00 91.31 85 ARG A O 1
ATOM 665 N N . GLY A 1 86 ? 4.819 0.891 -26.264 1.00 92.38 86 GLY A N 1
ATOM 666 C CA . GLY A 1 86 ? 5.287 2.280 -26.362 1.00 92.38 86 GLY A CA 1
ATOM 667 C C . GLY A 1 86 ? 6.238 2.659 -25.222 1.00 92.38 86 GLY A C 1
ATOM 668 O O . GLY A 1 86 ? 7.332 3.163 -25.465 1.00 92.38 86 GLY A O 1
ATOM 669 N N . ALA A 1 87 ? 5.877 2.319 -23.981 1.00 93.25 87 ALA A N 1
ATOM 670 C CA . ALA A 1 87 ? 6.720 2.574 -22.814 1.00 93.25 87 ALA A CA 1
ATOM 671 C C . ALA A 1 87 ? 8.059 1.817 -22.879 1.00 93.25 87 ALA A C 1
ATOM 673 O O . ALA A 1 87 ? 9.100 2.371 -22.521 1.00 93.25 87 ALA A O 1
ATOM 674 N N . ILE A 1 88 ? 8.051 0.573 -23.373 1.00 95.31 88 ILE A N 1
ATOM 675 C CA . ILE A 1 88 ? 9.276 -0.212 -23.560 1.00 95.31 88 ILE A CA 1
ATOM 676 C C . ILE A 1 88 ? 10.149 0.421 -24.647 1.00 95.31 88 ILE A C 1
ATOM 678 O O . ILE A 1 88 ? 11.332 0.647 -24.411 1.00 95.31 88 ILE A O 1
ATOM 682 N N . GLN A 1 89 ? 9.583 0.776 -25.804 1.00 95.00 89 GLN A N 1
ATOM 683 C CA . GLN A 1 89 ? 10.323 1.444 -26.880 1.00 95.00 89 GLN A CA 1
ATOM 684 C C . GLN A 1 89 ? 10.974 2.746 -26.403 1.00 95.00 89 GLN A C 1
ATOM 686 O O . GLN A 1 89 ? 12.145 2.998 -26.691 1.00 95.00 89 GLN A O 1
ATOM 691 N N . ASP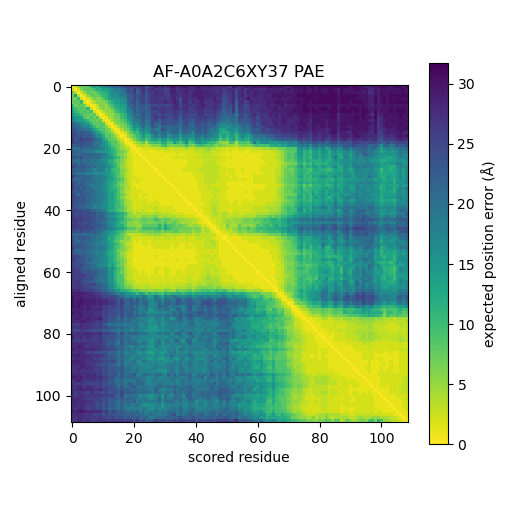 A 1 90 ? 10.247 3.558 -25.640 1.00 95.44 90 ASP A N 1
ATOM 692 C CA . ASP A 1 90 ? 10.769 4.813 -25.103 1.00 95.44 90 ASP A CA 1
ATOM 693 C C . ASP A 1 90 ? 11.856 4.598 -24.049 1.00 95.44 90 ASP A C 1
ATOM 695 O O . ASP A 1 90 ? 12.820 5.365 -23.997 1.00 95.44 90 ASP A O 1
ATOM 699 N N . ALA A 1 91 ? 11.760 3.538 -23.244 1.00 95.81 91 ALA A N 1
ATOM 700 C CA . ALA A 1 91 ? 12.842 3.140 -22.353 1.00 95.81 91 ALA A CA 1
ATOM 701 C C . ALA A 1 91 ? 14.087 2.698 -23.139 1.00 95.81 91 ALA A C 1
ATOM 703 O O . ALA A 1 91 ? 15.194 3.101 -22.793 1.00 95.81 91 ALA A O 1
ATOM 704 N N . CYS A 1 92 ? 13.930 1.935 -24.223 1.00 95.88 92 CYS A N 1
ATOM 705 C CA . CYS A 1 92 ? 15.052 1.403 -25.003 1.00 95.88 92 CYS A CA 1
ATOM 706 C C . CYS A 1 92 ? 15.840 2.467 -25.779 1.00 95.88 92 CYS A C 1
ATOM 708 O O . CYS A 1 92 ? 17.017 2.256 -26.069 1.00 95.88 92 CYS A O 1
ATOM 710 N N . LYS A 1 93 ? 15.241 3.636 -26.040 1.00 96.94 93 LYS A N 1
ATOM 711 C CA . LYS A 1 93 ? 15.941 4.810 -26.595 1.00 96.94 93 LYS A CA 1
ATOM 712 C C . LYS A 1 93 ? 16.901 5.467 -25.594 1.00 96.94 93 LYS A C 1
ATOM 714 O O . LYS A 1 93 ? 17.757 6.251 -25.997 1.00 96.94 93 LYS A O 1
ATOM 719 N N . LYS A 1 94 ? 16.758 5.191 -24.293 1.00 96.88 94 LYS A N 1
ATOM 720 C CA . LYS A 1 94 ? 17.594 5.779 -23.237 1.00 96.88 94 LYS A CA 1
ATOM 721 C C . LYS A 1 94 ? 18.884 4.969 -23.019 1.00 96.88 94 LYS A C 1
ATOM 723 O O . LYS A 1 94 ? 18.916 3.765 -23.314 1.00 96.88 94 LYS A O 1
ATOM 728 N N . PRO A 1 95 ? 19.942 5.594 -22.456 1.00 97.00 95 PRO A N 1
ATOM 729 C CA . PRO A 1 95 ? 21.123 4.876 -21.974 1.00 97.00 95 PRO A CA 1
ATOM 730 C C . PRO A 1 95 ? 20.736 3.751 -21.010 1.00 97.00 95 PRO A C 1
ATOM 732 O O . PRO A 1 95 ? 19.748 3.882 -20.291 1.00 97.00 95 PRO A O 1
ATOM 735 N N . GLU A 1 96 ? 21.516 2.668 -20.965 1.00 93.81 96 GLU A N 1
ATOM 736 C CA . GLU A 1 96 ? 21.196 1.460 -20.184 1.00 93.81 96 GLU A CA 1
ATOM 737 C C . GLU A 1 96 ? 20.869 1.756 -18.714 1.00 93.81 96 GLU A C 1
ATOM 739 O O . GLU A 1 96 ? 19.856 1.288 -18.195 1.00 93.81 96 GLU A O 1
ATOM 744 N N . SER A 1 97 ? 21.643 2.645 -18.088 1.00 95.81 97 SER A N 1
ATOM 745 C CA . SER A 1 97 ? 21.443 3.095 -16.706 1.00 95.81 97 SER A CA 1
ATOM 746 C C . SER A 1 97 ? 20.121 3.836 -16.455 1.00 95.81 97 SER A C 1
ATOM 748 O O . SER A 1 97 ? 19.755 4.056 -15.305 1.00 95.81 97 SER A O 1
ATOM 750 N N . GLN A 1 98 ? 19.389 4.218 -17.506 1.00 95.38 98 GLN A N 1
ATOM 751 C CA . GLN A 1 98 ? 18.155 5.008 -17.442 1.00 95.38 98 GLN A CA 1
ATOM 752 C C . GLN A 1 98 ? 16.918 4.265 -17.973 1.00 95.38 98 GLN A C 1
ATOM 754 O O . GLN A 1 98 ? 15.833 4.848 -18.044 1.00 95.38 98 GLN A O 1
ATOM 759 N N . ARG A 1 99 ? 17.045 2.987 -18.355 1.00 93.56 99 ARG A N 1
ATOM 760 C CA . ARG A 1 99 ? 15.930 2.201 -18.923 1.00 93.56 99 ARG A CA 1
ATOM 761 C C . ARG A 1 99 ? 14.941 1.701 -17.865 1.00 93.56 99 ARG A C 1
ATOM 763 O O . ARG A 1 99 ? 13.802 1.368 -18.190 1.00 93.56 99 ARG A O 1
ATOM 770 N N . GLY A 1 100 ? 15.364 1.651 -16.600 1.00 92.56 100 GLY A N 1
ATOM 771 C CA . GLY A 1 100 ? 14.557 1.135 -15.494 1.00 92.56 100 GLY A CA 1
ATOM 772 C C . GLY A 1 100 ? 14.132 -0.320 -15.714 1.00 92.56 100 GLY A C 1
ATOM 773 O O . GLY A 1 100 ? 14.822 -1.090 -16.382 1.00 92.56 100 GLY A O 1
ATOM 774 N N . MET A 1 101 ? 12.963 -0.691 -15.189 1.00 90.44 101 MET A N 1
ATOM 775 C CA . MET A 1 101 ? 12.452 -2.067 -15.275 1.00 90.44 101 MET A CA 1
ATOM 776 C C . MET A 1 101 ? 12.146 -2.541 -16.704 1.00 90.44 101 MET A C 1
ATOM 778 O O . MET A 1 101 ? 12.019 -3.739 -16.934 1.00 90.44 101 MET A O 1
ATOM 782 N N . PHE A 1 102 ? 12.025 -1.626 -17.671 1.00 93.12 102 PHE A N 1
ATOM 783 C CA . PHE A 1 102 ? 11.737 -1.982 -19.060 1.00 93.12 102 PHE A CA 1
ATOM 784 C C . PHE A 1 102 ? 12.984 -2.352 -19.868 1.00 93.12 102 PHE A C 1
ATOM 786 O O . PHE A 1 102 ? 12.857 -2.955 -20.931 1.00 93.12 102 PHE A O 1
ATOM 793 N N . GLY A 1 103 ? 14.187 -2.056 -19.359 1.00 91.69 103 GLY A N 1
ATOM 794 C CA . GLY A 1 103 ? 15.444 -2.361 -20.050 1.00 91.69 103 GLY A CA 1
ATOM 795 C C . GLY A 1 103 ? 15.610 -3.844 -20.396 1.00 91.69 103 GLY A C 1
ATOM 796 O O . GLY A 1 103 ? 16.170 -4.171 -21.439 1.00 91.69 103 GLY A O 1
ATOM 797 N N . GLN A 1 104 ? 15.038 -4.732 -19.577 1.00 91.94 104 GLN A N 1
ATOM 798 C CA . GLN A 1 104 ? 15.078 -6.182 -19.782 1.00 91.94 104 GLN A CA 1
ATOM 799 C C . GLN A 1 104 ? 14.350 -6.664 -21.049 1.00 91.94 104 GLN A C 1
ATOM 801 O O . GLN A 1 104 ? 14.533 -7.806 -21.462 1.00 91.94 104 GLN A O 1
ATOM 806 N N . TYR A 1 105 ? 13.538 -5.813 -21.683 1.00 92.50 105 TYR A N 1
ATOM 807 C CA . TYR A 1 105 ? 12.778 -6.160 -22.886 1.00 92.50 105 TYR A CA 1
ATOM 808 C C . TYR A 1 105 ? 13.391 -5.606 -24.180 1.00 92.50 105 TYR A C 1
ATOM 810 O O . TYR A 1 105 ? 12.906 -5.931 -25.258 1.00 92.50 105 TYR A O 1
ATOM 818 N N . CYS A 1 106 ? 14.463 -4.809 -24.114 1.00 92.75 106 CYS A N 1
ATOM 819 C CA . CYS A 1 106 ? 15.011 -4.134 -25.297 1.00 92.75 106 CYS A CA 1
ATOM 820 C C . CYS A 1 106 ? 15.626 -5.069 -26.346 1.00 92.75 106 CYS A C 1
ATOM 822 O O . CYS A 1 106 ? 15.736 -4.677 -27.497 1.00 92.75 106 CYS A O 1
ATOM 824 N N . GLY A 1 107 ? 16.008 -6.296 -25.975 1.00 89.25 107 GLY A N 1
ATOM 825 C CA . GLY A 1 107 ? 16.459 -7.319 -26.931 1.00 89.25 107 GLY A CA 1
ATOM 826 C C . GLY A 1 107 ? 15.322 -8.102 -27.597 1.00 89.25 107 GLY A C 1
ATOM 827 O O . GLY A 1 107 ? 15.588 -9.054 -28.322 1.00 89.25 107 GLY A O 1
ATOM 828 N N . ARG A 1 108 ? 14.064 -7.761 -27.292 1.00 84.69 108 ARG A N 1
ATOM 829 C CA . ARG A 1 108 ? 12.858 -8.477 -27.739 1.00 84.69 108 ARG A CA 1
ATOM 830 C C . ARG A 1 108 ? 11.928 -7.614 -28.600 1.00 84.69 108 ARG A C 1
ATOM 832 O O . ARG A 1 108 ? 10.879 -8.104 -29.003 1.00 84.69 108 ARG A O 1
ATOM 839 N N . ILE A 1 109 ? 12.280 -6.346 -28.824 1.00 78.06 109 ILE A N 1
ATOM 840 C CA . ILE A 1 109 ? 11.526 -5.368 -29.623 1.00 78.06 109 ILE A CA 1
ATOM 841 C C . ILE A 1 109 ? 12.337 -4.973 -30.850 1.00 78.06 109 ILE A C 1
ATOM 843 O O . ILE A 1 109 ? 13.578 -4.904 -30.721 1.00 78.06 109 ILE A O 1
#

Organism: NCBI:txid1335062

Foldseek 3Di:
DPDPPPPPPPPPPPPPPPQPDALVNCLVPVVVLVVLCVVCVVDVVCVPPVVNVSSVVNVVVVVCVVVVPPDDPVPDDLCPDPVSVVLLVVLLVDDLVRSPPSSVCNVPD

InterPro domains:
  IPR047937 EexN-like lipoprotein [NF033894] (5-61)

pLDDT: mean 83.63, std 15.04, range [47.44, 98.0]

Radius of gyration: 24.49 Å; Cα contacts (8 Å, |Δi|>4): 67; chains: 1; bounding box: 53×52×57 Å

Sequence (109 aa):
MRRLALAMLLLTSTAAMAAEHDIPWFQAHPAERGAWLRKCRDDMRLGQDPVCGNAQKAEDRERARKIAPSSPIPGFDPTESPLMRGAIQDACKKPESQRGMFGQYCGRI